Protein AF-A0A5C7JMP0-F1 (afdb_monomer_lite)

Radius of gyration: 23.86 Å; chains: 1; bounding box: 55×33×65 Å

Structure (mmCIF, N/CA/C/O backbone):
data_AF-A0A5C7JMP0-F1
#
_entry.id   AF-A0A5C7JMP0-F1
#
loop_
_atom_site.group_PDB
_atom_site.id
_atom_site.type_symbol
_atom_site.label_atom_id
_atom_site.label_alt_id
_atom_site.label_comp_id
_atom_site.label_asym_id
_atom_site.label_entity_id
_atom_site.label_seq_id
_atom_site.pdbx_PDB_ins_code
_atom_site.Cartn_x
_atom_site.Cartn_y
_atom_site.Cartn_z
_atom_site.occupancy
_atom_site.B_iso_or_equiv
_atom_site.auth_seq_id
_atom_site.auth_comp_id
_atom_site.auth_asym_id
_atom_site.auth_atom_id
_atom_site.pdbx_PDB_model_num
ATOM 1 N N . MET A 1 1 ? -4.023 13.643 -39.286 1.00 39.50 1 MET A N 1
ATOM 2 C CA . MET A 1 1 ? -4.567 13.353 -37.939 1.00 39.50 1 MET A CA 1
ATOM 3 C C . MET A 1 1 ? -3.694 12.275 -37.311 1.00 39.50 1 MET A C 1
ATOM 5 O O . MET A 1 1 ? -3.530 11.230 -37.921 1.00 39.50 1 MET A O 1
ATOM 9 N N . LYS A 1 2 ? -3.008 12.578 -36.200 1.00 40.72 2 LYS A N 1
ATOM 10 C CA . LYS A 1 2 ? -2.041 11.674 -35.547 1.00 40.72 2 LYS A CA 1
ATOM 11 C C . LYS A 1 2 ? -2.803 10.648 -34.703 1.00 40.72 2 LYS A C 1
ATOM 13 O O . LYS A 1 2 ? -3.649 11.063 -33.919 1.00 40.72 2 LYS A O 1
ATOM 18 N N . GLY A 1 3 ? -2.491 9.361 -34.870 1.00 35.00 3 GLY A N 1
ATOM 19 C CA . GLY A 1 3 ? -3.055 8.224 -34.132 1.00 35.00 3 GLY A CA 1
ATOM 20 C C . GLY A 1 3 ? -2.747 8.274 -32.636 1.00 35.00 3 GLY A C 1
ATOM 21 O O . GLY A 1 3 ? -1.892 7.546 -32.149 1.00 35.00 3 GLY A O 1
ATOM 22 N N . LYS A 1 4 ? -3.434 9.172 -31.926 1.00 35.25 4 LYS A N 1
ATOM 23 C CA . LYS A 1 4 ? -3.402 9.328 -30.468 1.00 35.25 4 LYS A CA 1
ATOM 24 C C . LYS A 1 4 ? -4.159 8.218 -29.720 1.00 35.25 4 LYS A C 1
ATOM 26 O O . LYS A 1 4 ? -4.049 8.172 -28.504 1.00 35.25 4 LYS A O 1
ATOM 31 N N . ASP A 1 5 ? -4.837 7.316 -30.432 1.00 43.38 5 ASP A N 1
ATOM 32 C CA . ASP A 1 5 ? -5.852 6.417 -29.864 1.00 43.38 5 ASP A CA 1
ATOM 33 C C . ASP A 1 5 ? -5.623 4.927 -30.175 1.00 43.38 5 ASP A C 1
ATOM 35 O O . ASP A 1 5 ? -6.580 4.185 -30.388 1.00 43.38 5 ASP A O 1
ATOM 39 N N . LEU A 1 6 ? -4.377 4.441 -30.209 1.00 38.72 6 LEU A N 1
ATOM 40 C CA . LEU A 1 6 ? -4.146 2.988 -30.246 1.00 38.72 6 LEU A CA 1
ATOM 41 C C . LEU A 1 6 ? -3.947 2.425 -28.831 1.00 38.72 6 LEU A C 1
ATOM 43 O O . LEU A 1 6 ? -2.907 1.846 -28.550 1.00 38.72 6 LEU A O 1
ATOM 47 N N . PHE A 1 7 ? -4.971 2.612 -27.985 1.00 40.66 7 PHE A N 1
ATOM 48 C CA . PHE A 1 7 ? -5.103 2.107 -26.610 1.00 40.66 7 PHE A CA 1
ATOM 49 C C . PHE A 1 7 ? -4.007 2.598 -25.640 1.00 40.66 7 PHE A C 1
ATOM 51 O O . PHE A 1 7 ? -2.830 2.687 -25.969 1.00 40.66 7 PHE A O 1
ATOM 58 N N . GLU A 1 8 ? -4.388 2.955 -24.415 1.00 48.06 8 GLU A N 1
ATOM 59 C CA . GLU A 1 8 ? -3.450 3.236 -23.318 1.00 48.06 8 GLU A CA 1
ATOM 60 C C . GLU A 1 8 ? -2.307 2.207 -23.319 1.00 48.06 8 GLU A C 1
ATOM 62 O O . GLU A 1 8 ? -2.570 1.019 -23.508 1.00 48.06 8 GLU A O 1
ATOM 67 N N . SER A 1 9 ? -1.047 2.636 -23.173 1.00 57.91 9 SER A N 1
ATOM 68 C CA . SER A 1 9 ? 0.106 1.737 -23.320 1.00 57.91 9 SER A CA 1
ATOM 69 C C . SER A 1 9 ? -0.129 0.401 -22.607 1.00 57.91 9 SER A C 1
ATOM 71 O O . SER A 1 9 ? -0.502 0.386 -21.431 1.00 57.91 9 SER A O 1
ATOM 73 N N . ILE A 1 10 ? 0.104 -0.724 -23.303 1.00 75.75 10 ILE A N 1
ATOM 74 C CA . ILE A 1 10 ? -0.045 -2.082 -22.736 1.00 75.75 10 ILE A CA 1
ATOM 75 C C . ILE A 1 10 ? 0.718 -2.185 -21.402 1.00 75.75 10 ILE A C 1
ATOM 77 O O . ILE A 1 10 ? 0.265 -2.837 -20.460 1.00 75.75 10 ILE A O 1
ATOM 81 N N . LEU A 1 11 ? 1.825 -1.453 -21.275 1.00 87.62 11 LEU A N 1
ATOM 82 C CA . LEU A 1 11 ? 2.460 -1.182 -19.998 1.00 87.62 11 LEU A CA 1
ATOM 83 C C . LEU A 1 11 ? 1.683 -0.128 -19.190 1.00 87.62 11 LEU A C 1
ATOM 85 O O . LEU A 1 11 ? 1.885 1.075 -19.351 1.00 87.62 11 LEU A O 1
ATOM 89 N N . ASN A 1 12 ? 0.834 -0.594 -18.282 1.00 90.75 12 ASN A N 1
ATOM 90 C CA . ASN A 1 12 ? 0.162 0.216 -17.268 1.00 90.75 12 ASN A CA 1
ATOM 91 C C . ASN A 1 12 ? 0.010 -0.593 -15.968 1.00 90.75 12 ASN A C 1
ATOM 93 O O . ASN A 1 12 ? 0.200 -1.813 -15.957 1.00 90.75 12 ASN A O 1
ATOM 97 N N . GLU A 1 13 ? -0.327 0.078 -14.865 1.00 92.44 13 GLU A N 1
ATOM 98 C CA . GLU A 1 13 ? -0.464 -0.573 -13.557 1.00 92.44 13 GLU A CA 1
ATOM 99 C C . GLU A 1 13 ? -1.500 -1.703 -13.559 1.00 92.44 13 GLU A C 1
ATOM 101 O O . GLU A 1 13 ? -1.237 -2.754 -12.980 1.00 92.44 13 GLU A O 1
ATOM 106 N N . GLN A 1 14 ? -2.640 -1.546 -14.238 1.00 89.50 14 GLN A N 1
ATOM 107 C CA . GLN A 1 14 ? -3.667 -2.593 -14.273 1.00 89.50 14 GLN A CA 1
ATOM 108 C C . GLN A 1 14 ? -3.120 -3.875 -14.914 1.00 89.50 14 GLN A C 1
ATOM 110 O O . GLN A 1 14 ? -3.246 -4.956 -14.342 1.00 89.50 14 GLN A O 1
ATOM 115 N N . ASN A 1 15 ? -2.431 -3.758 -16.051 1.00 88.62 15 ASN A N 1
ATOM 116 C CA . ASN A 1 15 ? -1.847 -4.898 -16.758 1.00 88.62 15 ASN A CA 1
ATOM 117 C C . ASN A 1 15 ? -0.702 -5.575 -15.995 1.00 88.62 15 ASN A C 1
ATOM 119 O O . ASN A 1 15 ? -0.550 -6.798 -16.101 1.00 88.62 15 ASN A O 1
ATOM 123 N N . ILE A 1 16 ? 0.071 -4.816 -15.209 1.00 92.50 16 ILE A N 1
ATOM 124 C CA . ILE A 1 16 ? 1.048 -5.373 -14.263 1.00 92.50 16 ILE A CA 1
ATOM 125 C C . ILE A 1 16 ? 0.320 -6.168 -13.176 1.00 92.50 16 ILE A C 1
ATOM 127 O O . ILE A 1 16 ? 0.643 -7.329 -12.931 1.00 92.50 16 ILE A O 1
ATOM 131 N N . LEU A 1 17 ? -0.702 -5.578 -12.557 1.00 91.62 17 LEU A N 1
ATOM 132 C CA . LEU A 1 17 ? -1.418 -6.177 -11.429 1.00 91.62 17 LEU A CA 1
ATOM 133 C C . LEU A 1 17 ? -2.335 -7.343 -11.811 1.00 91.62 17 LEU A C 1
ATOM 135 O O . LEU A 1 17 ? -2.782 -8.092 -10.940 1.00 91.62 17 LEU A O 1
ATOM 139 N N . LEU A 1 18 ? -2.613 -7.527 -13.100 1.00 88.19 18 LEU A N 1
ATOM 140 C CA . LEU A 1 18 ? -3.209 -8.751 -13.633 1.00 88.19 18 LEU A CA 1
ATOM 141 C C . LEU A 1 18 ? -2.220 -9.923 -13.654 1.00 88.19 18 LEU A C 1
ATOM 143 O O . LEU A 1 18 ? -2.646 -11.068 -13.736 1.00 88.19 18 LEU A O 1
ATOM 147 N N . ARG A 1 19 ? -0.909 -9.677 -13.583 1.00 89.06 19 ARG A N 1
ATOM 148 C CA . ARG A 1 19 ? 0.130 -10.718 -13.683 1.00 89.06 19 ARG A CA 1
ATOM 149 C C . ARG A 1 19 ? 0.837 -10.974 -12.362 1.00 89.06 19 ARG A C 1
ATOM 151 O O . ARG A 1 19 ? 1.193 -12.113 -12.081 1.00 89.06 19 ARG A O 1
ATOM 158 N N . ILE A 1 20 ? 1.001 -9.937 -11.544 1.00 93.00 20 ILE A N 1
ATOM 159 C CA . ILE A 1 20 ? 1.650 -10.016 -10.232 1.00 93.00 20 ILE A CA 1
ATOM 160 C C . ILE A 1 20 ? 0.826 -9.302 -9.157 1.00 93.00 20 ILE A C 1
ATOM 162 O O . ILE A 1 20 ? 0.047 -8.398 -9.450 1.00 93.00 20 ILE A O 1
ATOM 166 N N . SER A 1 21 ? 0.959 -9.726 -7.903 1.00 94.44 21 SER A N 1
ATOM 167 C CA . SER A 1 21 ? 0.254 -9.128 -6.766 1.00 94.44 21 SER A CA 1
ATOM 168 C C . SER A 1 21 ? 0.983 -7.907 -6.198 1.00 94.44 21 SER A C 1
ATOM 170 O O . SER A 1 21 ? 2.197 -7.760 -6.352 1.00 94.44 21 SER A O 1
ATOM 172 N N . ASP A 1 22 ? 0.252 -7.057 -5.464 1.00 96.50 22 ASP A N 1
ATOM 173 C CA . ASP A 1 22 ? 0.865 -5.980 -4.674 1.00 96.50 22 ASP A CA 1
ATOM 174 C C . ASP A 1 22 ? 1.935 -6.535 -3.721 1.00 96.50 22 ASP A C 1
ATOM 176 O O . ASP A 1 22 ? 3.005 -5.954 -3.586 1.00 96.50 22 ASP A O 1
ATOM 180 N N . GLU A 1 23 ? 1.673 -7.685 -3.092 1.00 95.88 23 GLU A N 1
ATOM 181 C CA . GLU A 1 23 ? 2.597 -8.347 -2.166 1.00 95.88 23 GLU A CA 1
ATOM 182 C C . GLU A 1 23 ? 3.908 -8.767 -2.841 1.00 95.88 23 GLU A C 1
ATOM 184 O O . GLU A 1 23 ? 4.974 -8.609 -2.244 1.00 95.88 23 GLU A O 1
ATOM 189 N N . GLN A 1 24 ? 3.857 -9.255 -4.086 1.00 96.75 24 GLN A N 1
ATOM 190 C CA . GLN A 1 24 ? 5.062 -9.568 -4.856 1.00 96.75 24 GLN A CA 1
ATOM 191 C C . GLN A 1 24 ? 5.888 -8.304 -5.120 1.00 96.75 24 GLN A C 1
ATOM 193 O O . GLN A 1 24 ? 7.105 -8.320 -4.933 1.00 96.75 24 GLN A O 1
ATOM 198 N N . ILE A 1 25 ? 5.235 -7.198 -5.489 1.00 98.12 25 ILE A N 1
ATOM 199 C CA . ILE A 1 25 ? 5.900 -5.907 -5.718 1.00 98.12 25 ILE A CA 1
ATOM 200 C C . ILE A 1 25 ? 6.509 -5.382 -4.408 1.00 98.12 25 ILE A C 1
ATOM 202 O O . ILE A 1 25 ? 7.695 -5.050 -4.369 1.00 98.12 25 ILE A O 1
ATOM 206 N N . PHE A 1 26 ? 5.744 -5.362 -3.313 1.00 98.00 26 PHE A N 1
ATOM 207 C CA . PHE A 1 26 ? 6.240 -4.940 -2.003 1.00 98.00 26 PHE A CA 1
ATOM 208 C C . PHE A 1 26 ? 7.421 -5.792 -1.547 1.00 98.00 26 PHE A C 1
ATOM 210 O O . PHE A 1 26 ? 8.460 -5.235 -1.196 1.00 98.00 26 PHE A O 1
ATOM 217 N N . SER A 1 27 ? 7.310 -7.118 -1.635 1.00 96.88 27 SER A N 1
ATOM 218 C CA . SER A 1 27 ? 8.371 -8.040 -1.219 1.00 96.88 27 SER A CA 1
ATOM 219 C C . SER A 1 27 ? 9.652 -7.863 -2.031 1.00 96.88 27 SER A C 1
ATOM 221 O O . SER A 1 27 ? 10.743 -8.011 -1.483 1.00 96.88 27 SER A O 1
ATOM 223 N N . ARG A 1 28 ? 9.537 -7.528 -3.323 1.00 97.88 28 ARG A N 1
ATOM 224 C CA . ARG A 1 28 ? 10.686 -7.324 -4.215 1.00 97.88 28 ARG A CA 1
ATOM 225 C C . ARG A 1 28 ? 11.421 -6.016 -3.946 1.00 97.88 28 ARG A C 1
ATOM 227 O O . ARG A 1 28 ? 12.649 -6.004 -3.991 1.00 97.88 28 ARG A O 1
ATOM 234 N N . TYR A 1 29 ? 10.687 -4.930 -3.711 1.00 97.88 29 TYR A N 1
ATOM 235 C CA . TYR A 1 29 ? 11.272 -3.587 -3.704 1.00 97.88 29 TYR A CA 1
ATOM 236 C C . TYR A 1 29 ? 11.289 -2.915 -2.343 1.00 97.88 29 TYR A C 1
ATOM 238 O O . TYR A 1 29 ? 12.170 -2.096 -2.106 1.00 97.88 29 TYR A O 1
ATOM 246 N N . ILE A 1 30 ? 10.353 -3.221 -1.450 1.00 96.50 30 ILE A N 1
ATOM 247 C CA . ILE A 1 30 ? 10.182 -2.532 -0.168 1.00 96.50 30 ILE A CA 1
ATOM 248 C C . ILE A 1 30 ? 10.583 -3.460 0.978 1.00 96.50 30 ILE A C 1
ATOM 250 O O . ILE A 1 30 ? 11.655 -3.272 1.553 1.00 96.50 30 ILE A O 1
ATOM 254 N N . CYS A 1 31 ? 9.731 -4.440 1.283 1.00 94.62 31 CYS A N 1
ATOM 255 C CA . CYS A 1 31 ? 9.858 -5.453 2.329 1.00 94.62 31 CYS A CA 1
ATOM 256 C C . CYS A 1 31 ? 8.695 -6.459 2.213 1.00 94.62 31 CYS A C 1
ATOM 258 O O . CYS A 1 31 ? 7.706 -6.205 1.522 1.00 94.62 31 CYS A O 1
ATOM 260 N N . LYS A 1 32 ? 8.792 -7.598 2.910 1.00 95.00 32 LYS A N 1
ATOM 261 C CA . LYS A 1 32 ? 7.662 -8.531 3.033 1.00 95.00 32 LYS A CA 1
ATOM 262 C C . LYS A 1 32 ? 6.494 -7.854 3.757 1.00 95.00 32 LYS A C 1
ATOM 264 O O . LYS A 1 32 ? 6.709 -7.097 4.704 1.00 95.00 32 LYS A O 1
ATOM 269 N N . VAL A 1 33 ? 5.271 -8.157 3.327 1.00 93.19 33 VAL A N 1
ATOM 270 C CA . VAL A 1 33 ? 4.048 -7.652 3.963 1.00 93.19 33 VAL A CA 1
ATOM 271 C C . VAL A 1 33 ? 3.980 -8.155 5.407 1.00 93.19 33 VAL A C 1
ATOM 273 O O . VAL A 1 33 ? 4.030 -9.356 5.659 1.00 93.19 33 VAL A O 1
ATOM 276 N N . GLN A 1 34 ? 3.879 -7.225 6.355 1.00 90.62 34 GLN A N 1
ATOM 277 C CA . GLN A 1 34 ? 3.826 -7.512 7.789 1.00 90.62 34 GLN A CA 1
ATOM 278 C C . GLN A 1 34 ? 3.063 -6.424 8.555 1.00 90.62 34 GLN A C 1
ATOM 280 O O . GLN A 1 34 ? 2.963 -5.282 8.109 1.00 90.62 34 GLN A O 1
ATOM 285 N N . ASN A 1 35 ? 2.536 -6.761 9.732 1.00 82.88 35 ASN A N 1
ATOM 286 C CA . ASN A 1 35 ? 1.662 -5.857 10.490 1.00 82.88 35 ASN A CA 1
ATOM 287 C C . ASN A 1 35 ? 2.388 -4.624 11.050 1.00 82.88 35 ASN A C 1
ATOM 289 O O . ASN A 1 35 ? 1.767 -3.586 11.257 1.00 82.88 35 ASN A O 1
ATOM 293 N N . SER A 1 36 ? 3.691 -4.731 11.318 1.00 90.81 36 SER A N 1
ATOM 294 C CA . SER A 1 36 ? 4.475 -3.665 11.935 1.00 90.81 36 SER A CA 1
ATOM 295 C C . SER A 1 36 ? 5.896 -3.665 11.390 1.00 90.81 36 SER A C 1
ATOM 297 O O . SER A 1 36 ? 6.546 -4.710 11.358 1.00 90.81 36 SER A O 1
ATOM 299 N N . LEU A 1 37 ? 6.376 -2.498 10.964 1.00 93.19 37 LEU A N 1
ATOM 300 C CA . LEU A 1 37 ? 7.748 -2.301 10.516 1.00 93.19 37 LEU A CA 1
ATOM 301 C C . LEU A 1 37 ? 8.248 -0.876 10.760 1.00 93.19 37 LEU A C 1
ATOM 303 O O . LEU A 1 37 ? 7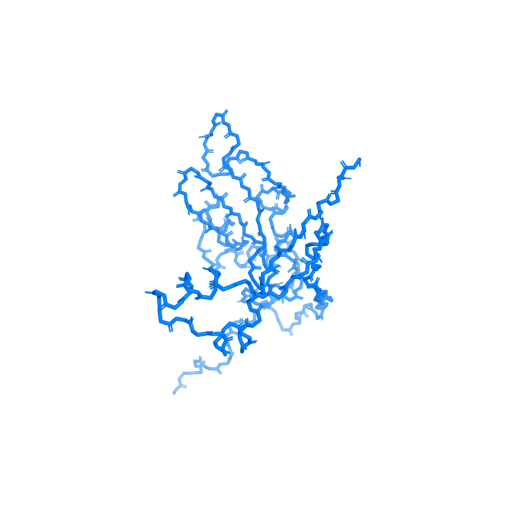.466 0.074 10.844 1.00 93.19 37 LEU A O 1
ATOM 307 N N . SER A 1 38 ? 9.568 -0.735 10.836 1.00 93.75 38 SER A N 1
ATOM 308 C CA . SER A 1 38 ? 10.243 0.550 10.656 1.00 93.75 38 SER A CA 1
ATOM 309 C C . SER A 1 38 ? 9.953 1.129 9.275 1.00 93.75 38 SER A C 1
ATOM 311 O O . SER A 1 38 ? 9.765 0.385 8.310 1.00 93.75 38 SER A O 1
ATOM 313 N N . SER A 1 39 ? 9.916 2.454 9.175 1.00 93.44 39 SER A N 1
ATOM 314 C CA . SER A 1 39 ? 9.645 3.128 7.912 1.00 93.44 39 SER A CA 1
ATOM 315 C C . SER A 1 39 ? 10.692 2.754 6.859 1.00 93.44 39 SER A C 1
ATOM 317 O O . SER A 1 39 ? 11.890 2.918 7.091 1.00 93.44 39 SER A O 1
ATOM 319 N N . PRO A 1 40 ? 10.274 2.288 5.670 1.00 93.19 40 PRO A N 1
ATOM 320 C CA . PRO A 1 40 ? 11.209 1.987 4.593 1.00 93.19 40 PRO A CA 1
ATOM 321 C C . PRO A 1 40 ? 11.763 3.248 3.910 1.00 93.19 40 PRO A C 1
ATOM 323 O O . PRO A 1 40 ? 12.623 3.126 3.038 1.00 93.19 40 PRO A O 1
ATOM 326 N N . PHE A 1 41 ? 11.265 4.440 4.265 1.00 94.69 41 PHE A N 1
ATOM 327 C CA . PHE A 1 41 ? 11.564 5.701 3.573 1.00 94.69 41 PHE A CA 1
ATOM 328 C C . PHE A 1 41 ? 12.287 6.735 4.446 1.00 94.69 41 PHE A C 1
ATOM 330 O O . PHE A 1 41 ? 12.783 7.734 3.929 1.00 94.69 41 PHE A O 1
ATOM 337 N N . ARG A 1 42 ? 12.362 6.518 5.763 1.00 92.69 42 ARG A N 1
ATOM 338 C CA . ARG A 1 42 ? 13.028 7.414 6.720 1.00 92.69 42 ARG A CA 1
ATOM 339 C C . ARG A 1 42 ? 13.556 6.629 7.914 1.00 92.69 42 ARG A C 1
ATOM 341 O O . ARG A 1 42 ? 13.077 5.543 8.210 1.00 92.69 42 ARG A O 1
ATOM 348 N N . VAL A 1 43 ? 14.498 7.216 8.644 1.00 90.56 43 VAL A N 1
ATOM 349 C CA . VAL A 1 43 ? 14.985 6.643 9.904 1.00 90.56 43 VAL A CA 1
ATOM 350 C C . VAL A 1 43 ? 13.931 6.839 10.997 1.00 90.56 43 VAL A C 1
ATOM 352 O O . VAL A 1 43 ? 13.442 7.952 11.208 1.00 90.56 43 VAL A O 1
ATOM 355 N N . ASP A 1 44 ? 13.587 5.770 11.713 1.00 88.62 44 ASP A N 1
ATOM 356 C CA . ASP A 1 44 ? 12.735 5.812 12.897 1.00 88.62 44 ASP A CA 1
ATOM 357 C C . ASP A 1 44 ? 13.343 5.044 14.079 1.00 88.62 44 ASP A C 1
ATOM 359 O O . ASP A 1 44 ? 14.209 4.189 13.927 1.00 88.62 44 ASP A O 1
ATOM 363 N N . LYS A 1 45 ? 12.929 5.414 15.298 1.00 86.56 45 LYS A N 1
ATOM 364 C CA . LYS A 1 45 ? 13.374 4.759 16.546 1.00 86.56 45 LYS A CA 1
ATOM 365 C C . LYS A 1 45 ? 12.476 3.591 16.961 1.00 86.56 45 LYS A C 1
ATOM 367 O O . LYS A 1 45 ? 12.814 2.848 17.873 1.00 86.56 45 LYS A O 1
ATOM 372 N N . LYS A 1 46 ? 11.296 3.492 16.353 1.00 88.88 46 LYS A N 1
ATOM 373 C CA . LYS A 1 46 ? 10.256 2.505 16.640 1.00 88.88 46 LYS A CA 1
ATOM 374 C C . LYS A 1 46 ? 9.500 2.216 15.356 1.00 88.88 46 LYS A C 1
ATOM 376 O O . LYS A 1 46 ? 9.345 3.131 14.547 1.00 88.88 46 LYS A O 1
ATOM 381 N N . ASN A 1 47 ? 8.973 1.002 15.233 1.00 92.25 47 ASN A N 1
ATOM 382 C CA . ASN A 1 47 ? 8.109 0.643 14.119 1.00 92.25 47 ASN A CA 1
ATOM 383 C C . ASN A 1 47 ? 6.957 1.641 14.013 1.00 92.25 47 ASN A C 1
ATOM 385 O O . ASN A 1 47 ? 6.202 1.852 14.965 1.00 92.25 47 ASN A O 1
ATOM 389 N N . SER A 1 48 ? 6.857 2.269 12.852 1.00 94.38 48 SER A N 1
ATOM 390 C CA . SER A 1 48 ? 5.907 3.344 12.595 1.00 94.38 48 SER A CA 1
ATOM 391 C C . SER A 1 48 ? 5.110 3.139 11.314 1.00 94.38 48 SER A C 1
ATOM 393 O O . SER A 1 48 ? 4.282 3.978 10.975 1.00 94.38 48 SER A O 1
ATOM 395 N N . CYS A 1 49 ? 5.328 2.021 10.624 1.00 96.50 49 CYS A N 1
ATOM 396 C CA . CYS A 1 49 ? 4.630 1.651 9.408 1.00 96.50 49 CYS A CA 1
ATOM 397 C C . CYS A 1 49 ? 3.956 0.281 9.545 1.00 96.50 49 CYS A C 1
ATOM 399 O O . CYS A 1 49 ? 4.356 -0.553 10.362 1.00 96.50 49 CYS A O 1
ATOM 401 N N . GLY A 1 50 ? 2.941 0.040 8.722 1.00 96.19 50 GLY A N 1
ATOM 402 C CA . GLY A 1 50 ? 2.224 -1.230 8.657 1.00 96.19 50 GLY A CA 1
ATOM 403 C C . GLY A 1 50 ? 1.483 -1.392 7.338 1.00 96.19 50 GLY A C 1
ATOM 404 O O . GLY A 1 50 ? 1.237 -0.418 6.625 1.00 96.19 50 GLY A O 1
ATOM 405 N N . PHE A 1 51 ? 1.139 -2.634 7.010 1.00 97.50 51 PHE A N 1
ATOM 406 C CA . PHE A 1 51 ? 0.333 -2.952 5.838 1.00 97.50 51 PHE A CA 1
ATOM 407 C C . PHE A 1 51 ? -1.125 -3.201 6.217 1.00 97.50 51 PHE A C 1
ATOM 409 O O . PHE A 1 51 ? -1.413 -3.834 7.229 1.00 97.50 51 PHE A O 1
ATOM 416 N N . TYR A 1 52 ? -2.045 -2.767 5.360 1.00 95.25 52 TYR A N 1
ATOM 417 C CA . TYR A 1 52 ? -3.457 -3.137 5.432 1.00 95.25 52 TYR A CA 1
ATOM 418 C C . TYR A 1 52 ? -4.018 -3.375 4.027 1.00 95.25 52 TYR A C 1
ATOM 420 O O . TYR A 1 52 ? -3.416 -2.963 3.034 1.00 95.25 52 TYR A O 1
ATOM 428 N N . LYS A 1 53 ? -5.170 -4.047 3.928 1.00 95.00 53 LYS A N 1
ATOM 429 C CA . LYS A 1 53 ? -5.915 -4.166 2.667 1.00 95.00 53 LYS A CA 1
ATOM 430 C C . LYS A 1 53 ? -7.023 -3.123 2.620 1.00 95.00 53 LYS A C 1
ATOM 432 O O . LYS A 1 53 ? -7.780 -2.986 3.578 1.00 95.00 53 LYS A O 1
ATOM 437 N N . ASN A 1 54 ? -7.131 -2.394 1.514 1.00 92.75 54 ASN A N 1
ATOM 438 C CA . ASN A 1 54 ? -8.266 -1.497 1.302 1.00 92.75 54 ASN A CA 1
ATOM 439 C C . ASN A 1 54 ? -9.541 -2.278 0.924 1.00 92.75 54 ASN A C 1
ATOM 441 O O . ASN A 1 54 ? -9.522 -3.497 0.755 1.00 92.75 54 ASN A O 1
ATOM 445 N N . ASN A 1 55 ? -10.653 -1.567 0.731 1.00 87.81 55 ASN A N 1
ATOM 446 C CA . ASN A 1 55 ? -11.943 -2.150 0.339 1.00 87.81 55 ASN A CA 1
ATOM 447 C C . ASN A 1 55 ? -11.938 -2.890 -1.015 1.00 87.81 55 ASN A C 1
ATOM 449 O O . ASN A 1 55 ? -12.870 -3.631 -1.302 1.00 87.81 55 ASN A O 1
ATOM 453 N N . LYS A 1 56 ? -10.906 -2.703 -1.845 1.00 87.50 56 LYS A N 1
ATOM 454 C CA . LYS A 1 56 ? -10.698 -3.422 -3.112 1.00 87.50 56 LYS A CA 1
ATOM 455 C C . LYS A 1 56 ? -9.728 -4.603 -2.963 1.00 87.50 56 LYS A C 1
ATOM 457 O O . LYS A 1 56 ? -9.256 -5.125 -3.968 1.00 87.50 56 LYS A O 1
ATOM 462 N N . GLY A 1 57 ? -9.359 -4.973 -1.734 1.00 88.81 57 GLY A N 1
ATOM 463 C CA . GLY A 1 57 ? -8.412 -6.052 -1.448 1.00 88.81 57 GLY A CA 1
ATOM 464 C C . GLY A 1 57 ? -6.953 -5.741 -1.810 1.00 88.81 57 GLY A C 1
ATOM 465 O O . GLY A 1 57 ? -6.121 -6.645 -1.800 1.00 88.81 57 GLY A O 1
ATOM 466 N N . ARG A 1 58 ? -6.621 -4.483 -2.137 1.00 92.94 58 ARG A N 1
ATOM 467 C CA . ARG A 1 58 ? -5.257 -4.056 -2.500 1.00 92.94 58 ARG A CA 1
ATOM 468 C C . ARG A 1 58 ? -4.440 -3.787 -1.245 1.00 92.94 58 ARG A C 1
ATOM 470 O O . ARG A 1 58 ? -4.946 -3.140 -0.326 1.00 92.94 58 ARG A O 1
ATOM 477 N N . TYR A 1 59 ? -3.180 -4.215 -1.229 1.00 96.19 59 TYR A N 1
ATOM 478 C CA . TYR A 1 59 ? -2.279 -3.894 -0.121 1.00 96.19 59 TYR A CA 1
ATOM 479 C C . TYR A 1 59 ? -1.839 -2.431 -0.178 1.00 96.19 59 TYR A C 1
ATOM 481 O O . TYR A 1 59 ? -1.416 -1.932 -1.222 1.00 96.19 59 TYR A O 1
ATOM 489 N N . ILE A 1 60 ? -1.902 -1.773 0.975 1.00 97.56 60 ILE A N 1
ATOM 490 C CA . ILE A 1 60 ? -1.479 -0.395 1.193 1.00 97.56 60 ILE A CA 1
ATOM 491 C C . ILE A 1 60 ? -0.449 -0.384 2.319 1.00 97.56 60 ILE A C 1
ATOM 493 O O . ILE A 1 60 ? -0.692 -0.945 3.388 1.00 97.56 60 ILE A O 1
ATOM 497 N N . LEU A 1 61 ? 0.686 0.268 2.079 1.00 97.81 61 LEU A N 1
ATOM 498 C CA . LEU A 1 61 ? 1.657 0.604 3.115 1.00 97.81 61 LEU A CA 1
ATOM 499 C C . LEU A 1 61 ? 1.254 1.938 3.742 1.00 97.81 61 LEU A C 1
ATOM 501 O O . LEU A 1 61 ? 1.096 2.922 3.022 1.00 97.81 61 LEU A O 1
ATOM 505 N N . HIS A 1 62 ? 1.116 1.979 5.061 1.00 97.44 62 HIS A N 1
ATOM 506 C CA . HIS A 1 62 ? 0.772 3.179 5.816 1.00 97.44 62 HIS A CA 1
ATOM 507 C C . HIS A 1 62 ? 1.897 3.558 6.774 1.00 97.44 62 HIS A C 1
ATOM 509 O O . HIS A 1 62 ? 2.395 2.688 7.487 1.00 97.44 62 HIS A O 1
ATOM 515 N N . ASP A 1 63 ? 2.260 4.841 6.819 1.00 96.19 63 ASP A N 1
ATOM 516 C CA . ASP A 1 63 ? 3.121 5.417 7.856 1.00 96.19 63 ASP A CA 1
ATOM 517 C C . ASP A 1 63 ? 2.248 6.144 8.884 1.00 96.19 63 ASP A C 1
ATOM 519 O O . ASP A 1 63 ? 1.733 7.233 8.634 1.00 96.19 63 ASP A O 1
ATOM 523 N N . PHE A 1 64 ? 2.106 5.547 10.066 1.00 94.56 64 PHE A N 1
ATOM 524 C CA . PHE A 1 64 ? 1.286 6.076 11.156 1.00 94.56 64 PHE A CA 1
ATOM 525 C C . PHE A 1 64 ? 1.843 7.376 11.750 1.00 94.56 64 PHE A C 1
ATOM 527 O O . PHE A 1 64 ? 1.112 8.091 12.429 1.00 94.56 64 PHE A O 1
ATOM 534 N N . SER A 1 65 ? 3.128 7.688 11.544 1.00 93.12 65 SER A N 1
ATOM 535 C CA . SER A 1 65 ? 3.712 8.930 12.073 1.00 93.12 65 SER A CA 1
ATOM 536 C C . SER A 1 65 ? 3.486 10.122 11.151 1.00 93.12 65 SER A C 1
ATOM 538 O O . SER A 1 65 ? 3.380 11.241 11.643 1.00 93.12 65 SER A O 1
ATOM 540 N N . THR A 1 66 ? 3.432 9.908 9.832 1.00 94.31 66 THR A N 1
ATOM 541 C CA . THR A 1 66 ? 3.201 10.986 8.852 1.00 94.31 66 THR A CA 1
ATOM 542 C C . THR A 1 66 ? 1.766 11.021 8.325 1.00 94.31 66 THR A C 1
ATOM 544 O O . THR A 1 66 ? 1.361 12.018 7.733 1.00 94.31 66 THR A O 1
ATOM 547 N N . GLY A 1 67 ? 0.995 9.946 8.516 1.00 95.38 67 GLY A N 1
ATOM 548 C CA . GLY A 1 67 ? -0.347 9.765 7.958 1.00 95.38 67 GLY A CA 1
ATOM 549 C C . GLY A 1 67 ? -0.357 9.412 6.466 1.00 95.38 67 GLY A C 1
ATOM 550 O O . GLY A 1 67 ? -1.425 9.285 5.865 1.00 95.38 67 GLY A O 1
ATOM 551 N N . GLN A 1 68 ? 0.813 9.252 5.845 1.00 96.88 68 GLN A N 1
ATOM 552 C CA . GLN A 1 68 ? 0.924 8.953 4.422 1.00 96.88 68 GLN A CA 1
ATOM 553 C C . GLN A 1 68 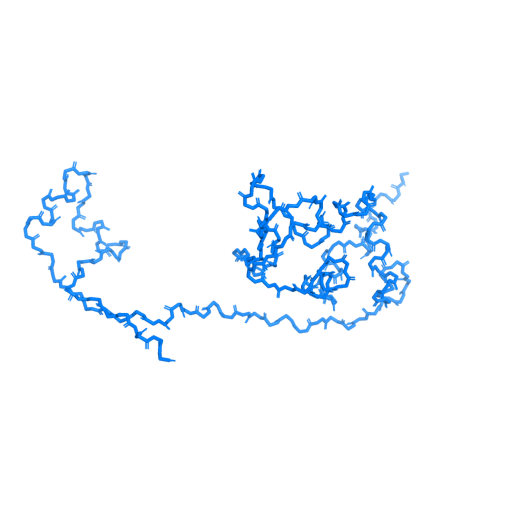? 0.645 7.476 4.134 1.00 96.88 68 GLN A C 1
ATOM 555 O O . GLN A 1 68 ? 0.901 6.592 4.950 1.00 96.88 68 GLN A O 1
ATOM 560 N N . SER A 1 69 ? 0.103 7.213 2.946 1.00 97.31 69 SER A N 1
ATOM 561 C CA . SER A 1 69 ? -0.218 5.865 2.481 1.00 97.31 69 SER A CA 1
ATOM 562 C C . SER A 1 69 ? 0.196 5.691 1.030 1.00 97.31 69 SER A C 1
ATOM 564 O O . SER A 1 69 ? -0.021 6.587 0.217 1.00 97.31 69 SER A O 1
ATOM 566 N N . TRP A 1 70 ? 0.717 4.517 0.689 1.00 98.00 70 TRP A N 1
ATOM 567 C CA . TRP A 1 70 ? 1.153 4.201 -0.665 1.00 98.00 70 TRP A CA 1
ATOM 568 C C . TRP A 1 70 ? 0.630 2.834 -1.103 1.00 98.00 70 TRP A C 1
ATOM 570 O O . TRP A 1 70 ? 0.805 1.828 -0.412 1.00 98.00 70 TRP A O 1
ATOM 580 N N . GLY A 1 71 ? 0.021 2.790 -2.289 1.00 97.62 71 GLY A N 1
ATOM 581 C CA . GLY A 1 71 ? -0.134 1.538 -3.029 1.00 97.62 71 GLY A CA 1
ATOM 582 C C . GLY A 1 71 ? 1.221 1.034 -3.537 1.00 97.62 71 GLY A C 1
ATOM 583 O O . GLY A 1 71 ? 2.202 1.779 -3.535 1.00 97.62 71 GLY A O 1
ATOM 584 N N . ALA A 1 72 ? 1.278 -0.215 -4.004 1.00 98.06 72 ALA A N 1
ATOM 585 C CA . ALA A 1 72 ? 2.535 -0.882 -4.353 1.00 98.06 72 ALA A CA 1
ATOM 586 C C . ALA A 1 72 ? 3.427 -0.075 -5.315 1.00 98.06 72 ALA A C 1
ATOM 588 O O . ALA A 1 72 ? 4.595 0.152 -5.011 1.00 98.06 72 ALA A O 1
ATOM 589 N N . ILE A 1 73 ? 2.880 0.429 -6.429 1.00 98.19 73 ILE A N 1
ATOM 590 C CA . ILE A 1 73 ? 3.649 1.210 -7.418 1.00 98.19 73 ILE A CA 1
ATOM 591 C C . ILE A 1 73 ? 4.190 2.512 -6.809 1.00 98.19 73 ILE A C 1
ATOM 593 O O . ILE A 1 73 ? 5.374 2.821 -6.937 1.00 98.19 73 ILE A O 1
ATOM 597 N N . TYR A 1 74 ? 3.346 3.248 -6.085 1.00 98.12 74 TYR A N 1
ATOM 598 C CA . TYR A 1 74 ? 3.728 4.514 -5.456 1.00 98.12 74 TYR A CA 1
ATOM 599 C C . TYR A 1 74 ? 4.738 4.333 -4.322 1.00 98.12 74 TYR A C 1
ATOM 601 O O . TYR A 1 74 ? 5.586 5.196 -4.128 1.00 98.12 74 TYR A O 1
ATOM 609 N N . ALA A 1 75 ? 4.705 3.209 -3.607 1.00 98.06 75 ALA A N 1
ATOM 610 C CA . ALA A 1 75 ? 5.716 2.895 -2.602 1.00 98.06 75 ALA A CA 1
ATOM 611 C C . ALA A 1 75 ? 7.096 2.690 -3.247 1.00 98.06 75 ALA A C 1
ATOM 613 O O . ALA A 1 75 ? 8.112 3.125 -2.704 1.00 98.06 75 ALA A O 1
ATOM 614 N N . VAL A 1 76 ? 7.144 2.066 -4.430 1.00 98.38 76 VAL A N 1
ATOM 615 C CA . VAL A 1 76 ? 8.389 1.919 -5.199 1.00 98.38 76 VAL A CA 1
ATOM 616 C C . VAL A 1 76 ? 8.880 3.273 -5.702 1.00 98.38 76 VAL A C 1
ATOM 618 O O . VAL A 1 76 ? 10.074 3.553 -5.592 1.00 98.38 76 VAL A O 1
ATOM 621 N N . MET A 1 77 ? 7.983 4.140 -6.182 1.00 98.38 77 MET A N 1
ATOM 622 C CA . MET A 1 77 ? 8.338 5.525 -6.523 1.00 98.38 77 MET A CA 1
ATOM 623 C C . MET A 1 77 ? 8.904 6.269 -5.311 1.00 98.38 77 MET A C 1
ATOM 625 O O . MET A 1 77 ? 9.949 6.902 -5.417 1.00 98.38 77 MET A O 1
ATOM 629 N N . GLU A 1 78 ? 8.272 6.142 -4.144 1.00 97.69 78 GLU A N 1
ATOM 630 C CA . GLU A 1 78 ? 8.727 6.797 -2.918 1.00 97.69 78 GLU A CA 1
ATOM 631 C C . GLU A 1 78 ? 10.128 6.324 -2.508 1.00 97.69 78 GLU A C 1
ATOM 633 O O . GLU A 1 78 ? 10.963 7.145 -2.127 1.00 97.69 78 GLU A O 1
ATOM 638 N N . LYS A 1 79 ? 10.427 5.025 -2.645 1.00 96.94 79 LYS A N 1
ATOM 639 C CA . LYS A 1 79 ? 11.750 4.467 -2.326 1.00 96.94 79 LYS A CA 1
ATOM 640 C C . LYS A 1 79 ? 12.833 4.871 -3.322 1.00 96.94 79 LYS A C 1
ATOM 642 O O . LYS A 1 79 ? 13.954 5.167 -2.925 1.00 96.94 79 LYS A O 1
ATOM 647 N N . THR A 1 80 ? 12.518 4.813 -4.612 1.00 96.94 80 THR A N 1
ATOM 648 C CA . THR A 1 80 ? 13.503 4.962 -5.699 1.00 96.94 80 THR A CA 1
ATOM 649 C C . THR A 1 80 ? 13.650 6.396 -6.189 1.00 96.94 80 THR A C 1
ATOM 651 O O . THR A 1 80 ? 14.635 6.709 -6.850 1.00 96.94 80 THR A O 1
ATOM 654 N N . LYS A 1 81 ? 12.671 7.258 -5.887 1.00 97.06 81 LYS A N 1
ATOM 655 C CA . LYS A 1 81 ? 12.522 8.618 -6.427 1.00 97.06 81 LYS A CA 1
ATOM 656 C C . LYS A 1 81 ? 12.424 8.673 -7.960 1.00 97.06 81 LYS A C 1
ATOM 658 O O . LYS A 1 81 ? 12.609 9.735 -8.547 1.00 97.06 81 LYS A O 1
ATOM 663 N N . MET A 1 82 ? 12.102 7.549 -8.602 1.00 97.69 82 MET A N 1
ATOM 664 C CA . MET A 1 82 ? 11.846 7.463 -10.041 1.00 97.69 82 MET A CA 1
ATOM 665 C C . MET A 1 82 ? 10.425 7.922 -10.385 1.00 97.69 82 MET A C 1
ATOM 667 O O . MET A 1 82 ? 9.504 7.852 -9.565 1.00 97.69 82 MET A O 1
ATOM 671 N N . SER A 1 83 ? 10.227 8.354 -11.630 1.00 97.69 83 SER A N 1
ATOM 672 C CA . SER A 1 83 ? 8.901 8.672 -12.159 1.00 97.69 83 SER A CA 1
ATOM 673 C C . SER A 1 83 ? 8.026 7.420 -12.293 1.00 97.69 83 SER A C 1
ATOM 675 O O . SER A 1 83 ? 8.513 6.293 -12.399 1.00 97.69 83 SER A O 1
ATOM 677 N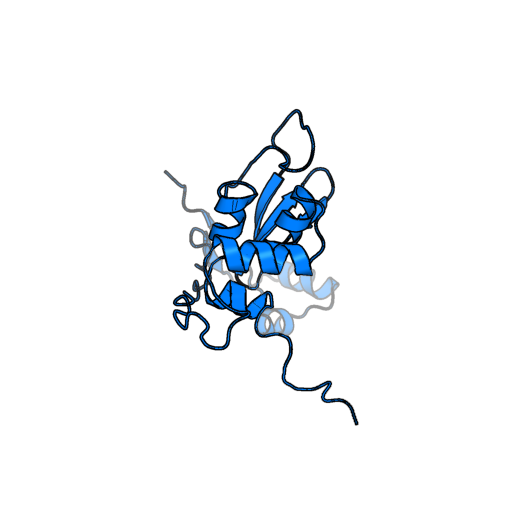 N . TYR A 1 84 ? 6.707 7.617 -12.356 1.00 96.12 84 TYR A N 1
ATOM 678 C CA . TYR A 1 84 ? 5.742 6.523 -12.519 1.00 96.12 84 TYR A CA 1
ATOM 679 C C . TYR A 1 84 ? 6.057 5.654 -13.748 1.00 96.12 84 TYR A C 1
ATOM 681 O O . TYR A 1 84 ? 6.088 4.429 -13.659 1.00 96.12 84 TYR A O 1
ATOM 689 N N . ALA A 1 85 ? 6.378 6.280 -14.885 1.00 94.38 85 ALA A N 1
ATOM 690 C CA . ALA A 1 85 ? 6.709 5.571 -16.120 1.00 94.38 85 ALA A CA 1
ATOM 691 C C . ALA A 1 85 ? 8.003 4.743 -16.009 1.00 94.38 85 ALA A C 1
ATOM 693 O O . ALA A 1 85 ? 8.077 3.642 -16.555 1.00 94.38 85 ALA A O 1
ATOM 694 N N . GLU A 1 86 ? 9.018 5.250 -15.306 1.00 96.44 86 GLU A N 1
ATOM 695 C CA . GLU A 1 86 ? 10.265 4.518 -15.053 1.00 96.44 86 GLU A CA 1
ATOM 696 C C . GLU A 1 86 ? 10.028 3.316 -14.140 1.00 96.44 86 GLU A C 1
ATOM 698 O O . GLU A 1 86 ? 10.492 2.218 -14.447 1.00 96.44 86 GLU A O 1
ATOM 703 N N . VAL A 1 87 ? 9.237 3.490 -13.076 1.00 98.19 87 VAL A N 1
ATOM 704 C CA . VAL A 1 87 ? 8.878 2.398 -12.164 1.00 98.19 87 VAL A CA 1
ATOM 705 C C . VAL A 1 87 ? 8.103 1.300 -12.890 1.00 98.19 87 VAL A C 1
ATOM 707 O O . VAL A 1 87 ? 8.437 0.129 -12.729 1.00 98.19 87 VAL A O 1
ATOM 710 N N . LEU A 1 88 ? 7.124 1.637 -13.740 1.00 96.19 88 LEU A N 1
ATOM 711 C CA . LEU A 1 88 ? 6.403 0.625 -14.523 1.00 96.19 88 LEU A CA 1
ATOM 712 C C . LEU A 1 88 ? 7.349 -0.175 -15.432 1.00 96.19 88 LEU A C 1
ATOM 714 O O . LEU A 1 88 ? 7.249 -1.400 -15.488 1.00 96.19 88 LEU A O 1
ATOM 718 N N . LYS A 1 89 ? 8.293 0.492 -16.112 1.00 95.31 89 LYS A N 1
ATOM 719 C CA . LYS A 1 89 ? 9.296 -0.173 -16.965 1.00 95.31 89 LYS A CA 1
ATOM 720 C C . LYS A 1 89 ? 10.222 -1.079 -16.158 1.00 95.31 89 LYS A C 1
ATOM 722 O O . LYS A 1 89 ? 10.498 -2.196 -16.589 1.00 95.31 89 LYS A O 1
ATOM 727 N N . MET A 1 90 ? 10.673 -0.614 -14.994 1.00 97.12 90 MET A N 1
ATOM 728 C CA . MET A 1 90 ? 11.515 -1.389 -14.084 1.00 97.12 90 MET A CA 1
ATOM 729 C C . MET A 1 90 ? 10.790 -2.653 -13.611 1.00 97.12 90 MET A C 1
ATOM 731 O O . MET A 1 90 ? 11.326 -3.746 -13.756 1.00 97.12 90 MET A O 1
ATOM 735 N N . ILE A 1 91 ? 9.543 -2.527 -13.146 1.00 97.31 91 ILE A N 1
ATOM 736 C CA . ILE A 1 91 ? 8.732 -3.668 -12.697 1.00 97.31 91 ILE A CA 1
ATOM 737 C C . ILE A 1 91 ? 8.476 -4.646 -13.849 1.00 97.31 91 ILE A C 1
ATOM 739 O O . ILE A 1 91 ? 8.652 -5.850 -13.686 1.00 97.31 91 ILE A O 1
ATOM 743 N N . ASN A 1 92 ? 8.104 -4.143 -15.030 1.00 94.44 92 ASN A N 1
ATOM 744 C CA . ASN A 1 92 ? 7.891 -4.970 -16.219 1.00 94.44 92 ASN A CA 1
ATOM 745 C C . ASN A 1 92 ? 9.134 -5.786 -16.597 1.00 94.44 92 ASN A C 1
ATOM 747 O O . ASN A 1 92 ? 9.004 -6.954 -16.962 1.00 94.44 92 ASN A O 1
ATOM 751 N N . LYS A 1 93 ? 10.323 -5.183 -16.487 1.00 94.50 93 LYS A N 1
ATOM 752 C CA . LYS A 1 93 ? 11.602 -5.844 -16.755 1.00 94.50 93 LYS A CA 1
ATOM 753 C C . LYS A 1 93 ? 11.949 -6.871 -15.676 1.00 94.50 93 LYS A C 1
ATOM 755 O O . LYS A 1 93 ? 12.238 -8.012 -16.009 1.00 94.50 93 LYS A O 1
ATOM 760 N N . ASP A 1 94 ? 11.903 -6.481 -14.406 1.00 96.75 94 ASP A N 1
ATOM 761 C CA . ASP A 1 94 ? 12.356 -7.313 -13.284 1.00 96.75 94 ASP A CA 1
ATOM 762 C C . ASP A 1 94 ? 11.464 -8.533 -13.027 1.00 96.75 94 ASP A C 1
ATOM 764 O O . ASP A 1 94 ? 11.941 -9.530 -12.487 1.00 96.75 94 ASP A O 1
ATOM 768 N N . PHE A 1 95 ? 10.179 -8.446 -13.382 1.00 94.00 95 PHE A N 1
ATOM 769 C CA . PHE A 1 95 ? 9.226 -9.560 -13.343 1.00 94.00 95 PHE A CA 1
ATOM 770 C C . PHE A 1 95 ? 9.022 -10.224 -14.713 1.00 94.00 95 PHE A C 1
ATOM 772 O O . PHE A 1 95 ? 8.162 -11.092 -14.843 1.00 94.00 95 PHE A O 1
ATOM 779 N N . GLU A 1 96 ? 9.786 -9.813 -15.730 1.00 92.31 96 GLU A N 1
ATOM 780 C CA . GLU A 1 96 ? 9.765 -10.379 -17.084 1.00 92.31 96 GLU A CA 1
ATOM 781 C C . GLU A 1 96 ? 8.358 -10.442 -17.722 1.00 92.31 96 GLU A C 1
ATOM 783 O O . GLU A 1 96 ? 8.008 -11.400 -18.412 1.00 92.31 96 GLU A O 1
ATOM 788 N N . LEU A 1 97 ? 7.533 -9.407 -17.519 1.00 89.25 97 LEU A N 1
ATOM 789 C CA . LEU A 1 97 ? 6.121 -9.393 -17.940 1.00 89.25 97 LEU A CA 1
ATOM 790 C C . LEU A 1 97 ? 5.930 -9.138 -19.447 1.00 89.25 97 LEU A C 1
ATOM 792 O O . LEU A 1 97 ? 4.913 -9.541 -20.022 1.00 89.25 97 LEU A O 1
ATOM 796 N N . ARG A 1 98 ? 6.911 -8.486 -20.090 1.00 88.06 98 ARG A N 1
ATOM 797 C CA . ARG A 1 98 ? 6.967 -8.193 -21.540 1.00 88.06 98 ARG A CA 1
ATOM 798 C C . ARG A 1 98 ? 5.769 -7.392 -22.079 1.00 88.06 98 ARG A C 1
ATOM 800 O O . ARG A 1 98 ? 5.402 -7.534 -23.245 1.00 88.06 98 ARG A O 1
ATOM 807 N N . LEU A 1 99 ? 5.166 -6.545 -21.243 1.00 84.88 99 LEU A N 1
ATOM 808 C CA . LEU A 1 99 ? 3.986 -5.721 -21.556 1.00 84.88 99 LEU A CA 1
ATOM 809 C C . LEU A 1 99 ? 4.257 -4.593 -22.558 1.00 84.88 99 LEU A C 1
ATOM 811 O O . LEU A 1 99 ? 3.340 -3.916 -22.992 1.00 84.88 99 LEU A O 1
ATOM 815 N N . ASP A 1 100 ? 5.505 -4.355 -22.916 1.00 79.00 100 ASP A N 1
ATOM 816 C CA . ASP A 1 100 ? 5.953 -3.373 -23.901 1.00 79.00 100 ASP A CA 1
ATOM 817 C C . ASP A 1 100 ? 6.298 -4.010 -25.257 1.00 79.00 100 ASP A C 1
ATOM 819 O O . ASP A 1 100 ? 6.808 -3.337 -26.152 1.00 79.00 100 ASP A O 1
ATOM 823 N N . THR A 1 101 ? 6.011 -5.304 -25.426 1.00 75.94 101 THR A N 1
ATOM 824 C CA . THR A 1 101 ? 6.320 -6.065 -26.642 1.00 75.94 101 THR A CA 1
ATOM 825 C C . THR A 1 101 ? 5.054 -6.540 -27.355 1.00 75.94 101 THR A C 1
ATOM 827 O O . THR A 1 101 ? 3.979 -6.607 -26.763 1.00 75.94 101 THR A O 1
ATOM 830 N N . LEU A 1 102 ? 5.189 -6.929 -28.628 1.00 67.12 102 LEU A N 1
ATOM 831 C CA . LEU A 1 102 ? 4.094 -7.507 -29.423 1.00 67.12 102 LEU A CA 1
ATOM 832 C C . LEU A 1 102 ? 3.598 -8.865 -28.885 1.00 67.12 102 LEU A C 1
ATOM 834 O O . LEU A 1 102 ? 2.508 -9.292 -29.247 1.00 67.12 102 LEU A O 1
ATOM 838 N N . ASN A 1 103 ? 4.377 -9.523 -28.014 1.00 63.47 103 ASN A N 1
ATOM 839 C CA . ASN A 1 103 ? 4.074 -10.831 -27.431 1.00 63.47 103 ASN A CA 1
ATOM 840 C C . ASN A 1 103 ? 4.135 -10.766 -25.891 1.00 63.47 103 ASN A C 1
ATOM 842 O O . ASN A 1 103 ? 5.078 -11.300 -25.290 1.00 63.47 103 ASN A O 1
ATOM 846 N N . PRO A 1 104 ? 3.167 -10.106 -25.229 1.00 64.50 104 PRO A N 1
ATOM 847 C CA . PRO A 1 104 ? 3.132 -10.040 -23.774 1.00 64.50 104 PRO A CA 1
ATOM 848 C C . PRO A 1 104 ? 2.939 -11.432 -23.164 1.00 64.50 104 PRO A C 1
ATOM 850 O O . PRO A 1 104 ? 2.296 -12.309 -23.746 1.00 64.50 104 PRO A O 1
ATOM 853 N N . VAL A 1 105 ? 3.456 -11.642 -21.950 1.00 65.75 105 VAL A N 1
ATOM 854 C CA . VAL A 1 105 ? 3.174 -12.877 -21.207 1.00 65.75 105 VAL A CA 1
ATOM 855 C C . VAL A 1 105 ? 1.674 -12.917 -20.912 1.00 65.75 105 VAL A C 1
ATOM 857 O O . VAL A 1 105 ? 1.163 -12.057 -20.202 1.00 65.75 105 VAL A O 1
ATOM 860 N N . ASN A 1 106 ? 0.943 -13.899 -21.440 1.00 65.38 106 ASN A N 1
ATOM 861 C CA . ASN A 1 106 ? -0.515 -14.009 -21.252 1.00 65.38 106 ASN A CA 1
ATOM 862 C C . ASN A 1 106 ? -0.927 -14.727 -19.961 1.00 65.38 106 ASN A C 1
ATOM 864 O O . ASN A 1 106 ? -2.113 -14.947 -19.726 1.00 65.38 106 ASN A O 1
ATOM 868 N N . LYS A 1 107 ? 0.034 -15.084 -19.104 1.00 71.44 107 LYS A N 1
ATOM 869 C CA . LYS A 1 107 ? -0.252 -15.711 -17.816 1.00 71.44 107 LYS A CA 1
ATOM 870 C C . LYS A 1 107 ? -0.784 -14.664 -16.836 1.00 71.44 107 LYS A C 1
ATOM 872 O O . LYS A 1 107 ? -0.028 -14.045 -16.092 1.00 71.44 107 LYS A O 1
ATOM 877 N N . VAL A 1 108 ? -2.092 -14.445 -16.887 1.00 72.69 108 VAL A N 1
ATOM 878 C CA . VAL A 1 108 ? -2.841 -13.687 -15.883 1.00 72.69 108 VAL A CA 1
ATOM 879 C C . VAL A 1 108 ? -2.865 -14.519 -14.600 1.00 72.69 108 VAL A C 1
ATOM 881 O O . VAL A 1 108 ? -3.026 -15.740 -14.654 1.00 72.69 108 VAL A O 1
ATOM 884 N N . ARG A 1 109 ? -2.654 -13.883 -13.446 1.00 74.19 109 ARG A N 1
ATOM 885 C CA . ARG A 1 109 ? -2.815 -14.560 -12.157 1.00 74.19 109 ARG A CA 1
ATOM 886 C C . ARG A 1 109 ? -4.288 -14.891 -11.958 1.00 74.19 109 ARG A C 1
ATOM 888 O O . ARG A 1 109 ? -5.147 -14.067 -12.266 1.00 74.19 109 ARG A O 1
ATOM 895 N N . GLU A 1 110 ? -4.584 -16.053 -11.391 1.00 67.00 110 GLU A N 1
ATOM 896 C CA . GLU A 1 110 ? -5.923 -16.297 -10.864 1.00 67.00 110 GLU A CA 1
ATOM 897 C C . GLU A 1 110 ? -6.181 -15.263 -9.766 1.00 67.00 110 GLU A C 1
ATOM 899 O O . GLU A 1 11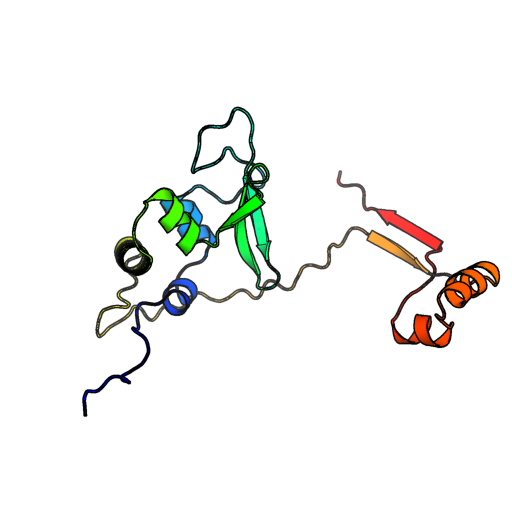0 ? -5.511 -15.237 -8.729 1.00 67.00 110 GLU A O 1
ATOM 904 N N . LEU A 1 111 ? -7.099 -14.335 -10.035 1.00 58.66 111 LEU A N 1
ATOM 905 C CA . LEU A 1 111 ? -7.570 -13.407 -9.024 1.00 58.66 111 LEU A CA 1
ATOM 906 C C . LEU A 1 111 ? -8.394 -14.229 -8.042 1.00 58.66 111 LEU A C 1
ATOM 908 O O . LEU A 1 111 ? -9.562 -14.515 -8.292 1.00 58.66 111 LEU A O 1
ATOM 912 N N . GLN A 1 112 ? -7.779 -14.624 -6.930 1.00 52.59 112 GLN A N 1
ATOM 913 C CA . GLN A 1 112 ? -8.553 -15.088 -5.795 1.00 52.59 112 GLN A CA 1
ATOM 914 C C . GLN A 1 112 ? -9.338 -13.885 -5.289 1.00 52.59 112 GLN A C 1
ATOM 916 O O . GLN A 1 112 ? -8.781 -12.956 -4.701 1.00 52.59 112 GLN A O 1
ATOM 921 N N . ILE A 1 113 ? -10.632 -13.875 -5.598 1.00 52.69 113 ILE A N 1
ATOM 922 C CA . ILE A 1 113 ? -11.586 -13.058 -4.869 1.00 52.69 113 ILE A CA 1
ATOM 923 C C . ILE A 1 113 ? -11.522 -13.624 -3.457 1.00 52.69 113 ILE A C 1
ATOM 925 O O . ILE A 1 113 ? -12.079 -14.684 -3.183 1.00 52.69 113 ILE A O 1
ATOM 929 N N . GLU A 1 114 ? -10.751 -12.979 -2.584 1.00 50.47 114 GLU A N 1
ATOM 930 C CA . GLU A 1 114 ? -10.903 -13.227 -1.163 1.00 50.47 114 GLU A CA 1
ATOM 931 C C . GLU A 1 114 ? -12.330 -12.803 -0.846 1.00 50.47 114 GLU A C 1
ATOM 933 O O . GLU A 1 114 ? -12.633 -11.611 -0.763 1.00 50.47 114 GLU A O 1
ATOM 938 N N . GLU A 1 115 ? -13.224 -13.789 -0.726 1.00 49.06 115 GLU A N 1
ATOM 939 C CA . GLU A 1 115 ? -14.437 -13.612 0.050 1.00 49.06 115 GLU A CA 1
ATOM 940 C C . GLU A 1 115 ? -13.984 -12.929 1.330 1.00 49.06 115 GLU A C 1
ATOM 942 O O . GLU A 1 115 ? -13.085 -13.428 2.018 1.00 49.06 115 GLU A O 1
ATOM 947 N N . THR A 1 116 ? -14.513 -11.733 1.588 1.00 50.59 116 THR A N 1
ATOM 948 C CA . THR A 1 116 ? -14.269 -11.040 2.843 1.00 50.59 116 THR A CA 1
ATOM 949 C C . THR A 1 116 ? -14.650 -12.033 3.917 1.00 50.59 116 THR A C 1
ATOM 951 O O . THR A 1 116 ? -15.842 -12.262 4.128 1.00 50.59 116 THR 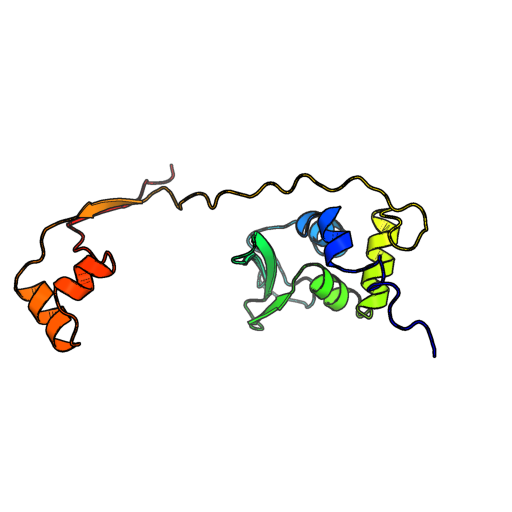A O 1
ATOM 954 N N . LYS A 1 117 ? -13.658 -12.689 4.533 1.00 49.69 117 LYS A N 1
ATOM 955 C CA . LYS A 1 117 ? -13.925 -13.564 5.661 1.00 49.69 117 LYS A CA 1
ATOM 956 C C . LYS A 1 117 ? -14.700 -12.674 6.620 1.00 49.69 117 LYS A C 1
ATOM 958 O O . LYS A 1 117 ? -14.151 -11.635 7.010 1.00 49.69 117 LYS A O 1
ATOM 963 N N . PRO A 1 118 ? -15.966 -12.991 6.943 1.00 52.22 118 PRO A N 1
ATOM 964 C CA . PRO A 1 118 ? -16.609 -12.283 8.025 1.00 52.22 118 PRO A CA 1
ATOM 965 C C . PRO A 1 118 ? -15.646 -12.404 9.203 1.00 52.22 118 PRO A C 1
ATOM 967 O O . PRO A 1 118 ? -14.997 -13.444 9.371 1.00 52.22 118 PRO A O 1
ATOM 970 N N . VAL A 1 119 ? -15.445 -11.299 9.921 1.00 54.97 119 VAL A N 1
ATOM 971 C CA . VAL A 1 119 ? -14.620 -11.251 11.130 1.00 54.97 119 VAL A CA 1
ATOM 972 C C . VAL A 1 119 ? -15.330 -12.130 12.161 1.00 54.97 119 VAL A C 1
ATOM 974 O O . VAL A 1 119 ? -16.059 -11.670 13.033 1.00 54.97 119 VAL A O 1
ATOM 977 N N . ASN A 1 120 ? -15.215 -13.438 11.972 1.00 59.34 120 ASN A N 1
ATOM 978 C CA . ASN A 1 120 ? -15.885 -14.456 12.738 1.00 59.34 120 ASN A CA 1
ATOM 979 C C . ASN A 1 120 ? -15.005 -14.691 13.939 1.00 59.34 120 ASN A C 1
ATOM 981 O O . ASN A 1 120 ? -14.023 -15.413 13.843 1.00 59.34 120 ASN A O 1
ATOM 985 N N . ASN A 1 121 ? -15.358 -14.008 15.020 1.00 62.12 121 ASN A N 1
ATOM 986 C CA . ASN A 1 121 ? -15.227 -14.490 16.390 1.00 62.12 121 ASN A CA 1
ATOM 987 C C . ASN A 1 121 ? -16.190 -13.720 17.313 1.00 62.12 121 ASN A C 1
ATOM 989 O O . ASN A 1 121 ? -15.911 -13.561 18.495 1.00 62.12 121 ASN A O 1
ATOM 993 N N . ILE A 1 122 ? -17.303 -13.198 16.781 1.00 71.25 122 ILE A N 1
ATOM 994 C CA . ILE A 1 122 ? -18.322 -12.517 17.581 1.00 71.25 122 ILE A CA 1
ATOM 995 C C . ILE A 1 122 ? -19.655 -13.226 17.354 1.00 71.25 122 ILE A C 1
ATOM 997 O O . ILE A 1 122 ? -20.213 -13.161 16.260 1.00 71.25 122 ILE A O 1
ATOM 1001 N N . SER A 1 123 ? -20.161 -13.904 18.381 1.00 80.50 123 SER A N 1
ATOM 1002 C CA . SER A 1 123 ? -21.559 -14.339 18.447 1.00 80.50 123 SER A CA 1
ATOM 1003 C C . SER A 1 123 ? -22.337 -13.356 19.317 1.00 80.50 123 SER A C 1
ATOM 1005 O O . SER A 1 123 ? -21.820 -12.825 20.297 1.00 80.50 123 SER A O 1
ATOM 1007 N N . TYR A 1 124 ? -23.583 -13.070 18.954 1.00 84.94 124 TYR A N 1
ATOM 1008 C CA . TYR A 1 124 ? -24.439 -12.171 19.722 1.00 84.94 124 TYR A CA 1
ATOM 1009 C C . TYR A 1 124 ? -25.889 -12.648 19.697 1.00 84.94 124 TYR A C 1
ATOM 1011 O O . TYR A 1 124 ? -26.315 -13.323 18.761 1.00 84.94 124 TYR A O 1
ATOM 1019 N N . SER A 1 125 ? -26.648 -12.287 20.729 1.00 89.38 125 SER A N 1
ATOM 1020 C CA . SER A 1 125 ? -28.101 -12.462 20.764 1.00 89.38 125 SER A CA 1
ATOM 1021 C C . SER A 1 125 ? -28.789 -11.102 20.736 1.00 89.38 125 SER A C 1
ATOM 1023 O O . SER A 1 125 ? -28.324 -10.148 21.363 1.00 89.38 125 SER A O 1
ATOM 1025 N N . ILE A 1 126 ? -29.893 -11.005 19.998 1.00 90.81 126 ILE A N 1
ATOM 1026 C CA . ILE A 1 126 ? -30.717 -9.794 19.919 1.00 90.81 126 ILE A CA 1
ATOM 1027 C C . ILE A 1 126 ? -31.907 -9.897 20.875 1.00 90.81 126 ILE A C 1
ATOM 1029 O O . ILE A 1 126 ? -32.402 -10.992 21.138 1.00 90.81 126 ILE A O 1
ATOM 1033 N N . LYS A 1 127 ? -32.387 -8.753 21.365 1.00 89.44 127 LYS A N 1
ATOM 1034 C CA . LYS A 1 127 ? -33.634 -8.633 22.130 1.00 89.44 127 LYS A CA 1
ATOM 1035 C C . LYS A 1 127 ? -34.604 -7.655 21.454 1.00 89.44 127 LYS A C 1
ATOM 1037 O O . LYS A 1 127 ? -34.160 -6.790 20.694 1.00 89.44 127 LYS A O 1
ATOM 1042 N N . PRO A 1 128 ? -35.915 -7.750 21.743 1.00 89.19 128 PRO A N 1
ATOM 1043 C CA . PRO A 1 128 ? -36.864 -6.693 21.411 1.00 89.19 128 PRO A CA 1
ATOM 1044 C C . PRO A 1 128 ? -36.456 -5.365 22.059 1.00 89.19 128 PRO A C 1
ATOM 1046 O O . PRO A 1 128 ? -35.867 -5.363 23.142 1.00 89.19 128 PRO A O 1
ATOM 1049 N N . TYR A 1 129 ? -36.799 -4.246 21.421 1.00 87.75 129 TYR A N 1
ATOM 1050 C CA . TYR A 1 129 ? -36.557 -2.928 22.004 1.00 87.75 129 TYR A CA 1
ATOM 1051 C C . TYR A 1 129 ? -37.403 -2.725 23.259 1.00 87.75 129 TYR A C 1
ATOM 1053 O O . TYR A 1 129 ? -38.612 -2.968 23.265 1.00 87.75 129 TYR A O 1
ATOM 1061 N N . GLU A 1 130 ? -36.773 -2.212 24.305 1.00 92.06 130 GLU A N 1
ATOM 1062 C CA . GLU A 1 130 ? -37.465 -1.663 25.460 1.00 92.06 130 GLU A CA 1
ATOM 1063 C C . GLU A 1 130 ? -37.931 -0.231 25.172 1.00 92.06 130 GLU A C 1
ATOM 1065 O O . GLU A 1 130 ? -37.335 0.492 24.372 1.00 92.06 130 GLU A O 1
ATOM 1070 N N . LYS A 1 131 ? -38.967 0.222 25.888 1.00 90.62 131 LYS A N 1
ATOM 1071 C CA . LYS A 1 131 ? -39.543 1.565 25.711 1.00 90.62 131 LYS A CA 1
ATOM 1072 C C . LYS A 1 131 ? -38.482 2.675 25.768 1.00 90.62 131 LYS A C 1
ATOM 1074 O O . LYS A 1 131 ? -38.448 3.529 24.894 1.00 90.62 131 LYS A O 1
ATOM 1079 N N . LYS A 1 132 ? -37.561 2.590 26.734 1.00 93.00 132 LYS A N 1
ATOM 1080 C CA . LYS A 1 132 ? -36.454 3.544 26.918 1.00 93.00 132 LYS A CA 1
ATOM 1081 C C . LYS A 1 132 ? -35.493 3.615 25.722 1.00 93.00 132 LYS A C 1
ATOM 1083 O O . LYS A 1 132 ? -34.886 4.649 25.478 1.00 93.00 132 LYS A O 1
ATOM 1088 N N . GLU A 1 133 ? -35.317 2.506 25.003 1.00 90.06 133 GLU A N 1
ATOM 1089 C CA . GLU A 1 133 ? -34.408 2.416 23.855 1.00 90.06 133 GLU A CA 1
ATOM 1090 C C . GLU A 1 133 ? -35.061 3.064 22.635 1.00 90.06 133 GLU A C 1
ATOM 1092 O O . GLU A 1 133 ? -34.404 3.803 21.911 1.00 90.06 133 GLU A O 1
ATOM 1097 N N . ILE A 1 134 ? -36.370 2.862 22.456 1.00 91.44 134 ILE A N 1
ATOM 1098 C CA . ILE A 1 134 ? -37.153 3.576 21.442 1.00 91.44 134 ILE A CA 1
ATOM 1099 C C . ILE A 1 134 ? -37.177 5.078 21.731 1.00 91.44 134 ILE A C 1
ATOM 1101 O O . ILE A 1 134 ? -36.828 5.855 20.850 1.00 91.44 134 ILE A O 1
ATOM 1105 N N . GLU A 1 135 ? -37.478 5.483 22.967 1.00 94.62 135 GLU A N 1
ATOM 1106 C CA . GLU A 1 135 ? -37.473 6.894 23.386 1.00 94.62 135 GLU A CA 1
ATOM 1107 C C . GLU A 1 135 ? -36.104 7.556 23.150 1.00 94.62 135 GLU A C 1
ATOM 1109 O O . GLU A 1 135 ? -36.022 8.704 22.711 1.00 94.62 135 GLU A O 1
ATOM 1114 N N . TYR A 1 136 ? -35.011 6.817 23.375 1.00 94.25 136 TYR A N 1
ATOM 1115 C CA . TYR A 1 136 ? -33.665 7.291 23.062 1.00 94.25 136 TYR A CA 1
ATOM 1116 C C . TYR A 1 136 ? -33.476 7.555 21.562 1.00 94.25 136 TYR A C 1
ATOM 1118 O O . TYR A 1 136 ? -32.879 8.564 21.199 1.00 94.25 136 TYR A O 1
ATOM 1126 N N . TRP A 1 137 ? -33.944 6.677 20.676 1.00 94.12 137 TRP A N 1
ATOM 1127 C CA . TRP A 1 137 ? -33.802 6.878 19.228 1.00 94.12 137 TRP A CA 1
ATOM 1128 C C . TRP A 1 137 ? -34.740 7.967 18.696 1.00 94.12 137 TRP A C 1
ATOM 1130 O O . TRP A 1 137 ? -34.358 8.745 17.816 1.00 94.12 137 TRP A O 1
ATOM 1140 N N . GLU A 1 138 ? -35.928 8.087 19.285 1.00 94.06 138 GLU A N 1
ATOM 1141 C CA . GLU A 1 138 ? -36.913 9.111 18.940 1.00 94.06 138 GLU A CA 1
ATOM 1142 C C . GLU A 1 138 ? -36.393 10.531 19.187 1.00 94.06 138 GLU A C 1
ATOM 1144 O O . GLU A 1 138 ? -36.696 11.422 18.393 1.00 94.06 138 GLU A O 1
ATOM 1149 N N . GLN A 1 139 ? -35.533 10.745 20.192 1.00 96.19 139 GLN A N 1
ATOM 1150 C CA . GLN A 1 139 ? -34.914 12.059 20.436 1.00 96.19 139 GLN A CA 1
ATOM 1151 C C . GLN A 1 139 ? -34.050 12.548 19.252 1.00 96.19 139 GLN A C 1
ATOM 1153 O O . GLN A 1 139 ? -33.823 13.747 19.103 1.00 96.19 139 GLN A O 1
ATOM 1158 N N . TYR A 1 140 ? -33.590 11.628 18.395 1.00 95.38 140 TYR A N 1
ATOM 1159 C CA . TYR A 1 140 ? -32.835 11.914 17.171 1.00 95.38 140 TYR A CA 1
ATOM 1160 C C . TYR A 1 140 ? -33.701 11.817 15.902 1.00 95.38 140 TYR A C 1
ATOM 1162 O O . TYR A 1 140 ? -33.174 11.820 14.791 1.00 95.38 140 TYR A O 1
ATOM 1170 N N . GLY A 1 141 ? -35.027 11.704 16.042 1.00 93.88 141 GLY A N 1
ATOM 1171 C CA . GLY A 1 141 ? -35.956 11.535 14.921 1.00 93.88 141 GLY A CA 1
ATOM 1172 C C . GLY A 1 141 ? -35.912 10.145 14.277 1.00 93.88 141 GLY A C 1
ATOM 1173 O O . GLY A 1 141 ? -36.375 9.971 13.148 1.00 93.88 141 GLY A O 1
ATOM 1174 N N . ILE A 1 142 ? -35.349 9.146 14.963 1.00 94.69 142 ILE A N 1
ATOM 1175 C CA . ILE A 1 142 ? -35.217 7.780 14.454 1.00 94.69 142 ILE A CA 1
ATOM 1176 C C . ILE A 1 142 ? -36.339 6.923 15.045 1.00 94.69 142 ILE A C 1
ATOM 1178 O O . ILE A 1 142 ? -36.352 6.611 16.230 1.00 94.69 142 ILE A O 1
ATOM 1182 N N . THR A 1 143 ? -37.289 6.530 14.196 1.00 92.12 143 THR A N 1
ATOM 1183 C CA . THR A 1 143 ? -38.424 5.683 14.597 1.00 92.12 143 THR A CA 1
ATOM 1184 C C . THR A 1 143 ? -38.054 4.199 14.621 1.00 92.12 143 THR A C 1
ATOM 1186 O O . THR A 1 143 ? -37.123 3.766 13.938 1.00 92.12 143 THR A O 1
ATOM 1189 N N . SER A 1 144 ? -38.850 3.386 15.317 1.00 86.50 144 SER A N 1
ATOM 1190 C CA . SER A 1 144 ? -38.739 1.919 15.296 1.00 86.50 144 SER A CA 1
ATOM 1191 C C . SER A 1 144 ? -38.781 1.331 13.877 1.00 86.50 144 SER A C 1
ATOM 1193 O O . SER A 1 144 ? -38.004 0.432 13.558 1.00 86.50 144 SER A O 1
ATOM 1195 N N . ASN A 1 145 ? -39.608 1.886 12.986 1.00 89.94 145 ASN A N 1
ATOM 1196 C CA . ASN A 1 145 ? -39.640 1.494 11.575 1.00 89.94 145 ASN A CA 1
ATOM 1197 C C . ASN A 1 145 ? -38.315 1.782 10.859 1.00 89.94 145 ASN A C 1
ATOM 1199 O O . ASN A 1 145 ? -37.873 0.976 10.043 1.00 89.94 145 ASN A O 1
ATOM 1203 N N . THR A 1 146 ? -37.665 2.909 11.164 1.00 90.50 146 THR A N 1
ATOM 1204 C CA . THR A 1 146 ? -36.338 3.237 10.627 1.00 90.50 146 THR A CA 1
ATOM 1205 C C . THR A 1 146 ? -35.296 2.235 11.126 1.00 90.50 146 THR A C 1
ATOM 1207 O O . THR A 1 146 ? -34.522 1.718 10.323 1.00 90.50 146 THR A O 1
ATOM 1210 N N . LEU A 1 147 ? -35.312 1.902 12.420 1.00 90.62 147 LEU A N 1
ATOM 1211 C CA . LEU A 1 147 ? -34.390 0.922 13.006 1.00 90.62 147 LEU A CA 1
ATOM 1212 C C . LEU A 1 147 ? -34.531 -0.454 12.343 1.00 90.62 147 LEU A C 1
ATOM 1214 O O . LEU A 1 147 ? -33.534 -1.038 11.924 1.00 90.62 147 LEU A O 1
ATOM 1218 N N . LEU A 1 148 ? -35.767 -0.931 12.166 1.00 86.69 148 LEU A N 1
ATOM 1219 C CA . LEU A 1 148 ? -36.049 -2.206 11.502 1.00 86.69 148 LEU A CA 1
ATOM 1220 C C . LEU A 1 148 ? -35.656 -2.188 10.021 1.00 86.69 148 LEU A C 1
ATOM 1222 O O . LEU A 1 148 ? -35.029 -3.130 9.543 1.00 86.69 148 LEU A O 1
ATOM 1226 N N . LYS A 1 149 ? -35.972 -1.104 9.299 1.00 88.12 149 LYS A N 1
ATOM 1227 C CA . LYS A 1 149 ? -35.641 -0.948 7.874 1.00 88.12 149 LYS A CA 1
ATOM 1228 C C . LYS A 1 149 ? -34.136 -1.034 7.609 1.00 88.12 149 LYS A C 1
ATOM 1230 O O . LYS A 1 149 ? -33.740 -1.549 6.567 1.00 88.12 149 LYS A O 1
ATOM 1235 N N . TYR A 1 150 ? -33.317 -0.524 8.527 1.00 91.31 150 TYR A N 1
ATOM 1236 C CA . TYR A 1 150 ? -31.858 -0.504 8.401 1.00 91.31 150 TYR A CA 1
ATOM 1237 C C . TYR A 1 150 ? -31.149 -1.578 9.246 1.00 91.31 150 TYR A C 1
ATOM 1239 O O . TYR A 1 150 ? -29.926 -1.550 9.347 1.00 91.31 150 TYR A O 1
ATOM 1247 N N . GLY A 1 151 ? -31.887 -2.538 9.821 1.00 88.06 151 GLY A N 1
ATOM 1248 C CA . GLY A 1 151 ? -31.311 -3.690 10.527 1.00 88.06 151 GLY A CA 1
ATOM 1249 C C . GLY A 1 151 ? -30.566 -3.341 11.821 1.00 88.06 151 GLY A C 1
ATOM 1250 O O . GLY A 1 151 ? -29.590 -4.002 12.169 1.00 88.06 151 GLY A O 1
ATOM 1251 N N . VAL A 1 152 ? -30.988 -2.291 12.528 1.00 89.12 152 VAL A N 1
ATOM 1252 C CA . VAL A 1 152 ? -30.363 -1.835 13.779 1.00 89.12 152 VAL A CA 1
ATOM 1253 C C . VAL A 1 152 ? -31.053 -2.493 14.965 1.00 89.12 152 VAL A C 1
ATOM 1255 O O . VAL A 1 152 ? -32.098 -2.014 15.373 1.00 89.12 152 VAL A O 1
ATOM 1258 N N . TYR A 1 153 ? -30.492 -3.549 15.554 1.00 89.31 153 TYR A N 1
ATOM 1259 C CA . TYR A 1 153 ? -31.126 -4.301 16.651 1.00 89.31 153 TYR A CA 1
ATOM 1260 C C . TYR A 1 153 ? -30.551 -3.971 18.034 1.00 89.31 153 TYR A C 1
ATOM 1262 O O . TYR A 1 153 ? -29.378 -3.619 18.164 1.00 89.31 153 TYR A O 1
ATOM 1270 N N . CYS A 1 154 ? -31.353 -4.165 19.085 1.00 87.75 154 CYS A N 1
ATOM 1271 C CA . CYS A 1 154 ? -30.849 -4.162 20.456 1.00 87.75 154 CYS A CA 1
ATOM 1272 C C . CYS A 1 154 ? -30.136 -5.478 20.765 1.00 87.75 154 CYS A C 1
ATOM 1274 O O . CYS A 1 154 ? -30.710 -6.561 20.641 1.00 87.75 154 CYS A O 1
ATOM 1276 N N . VAL A 1 155 ? -28.886 -5.380 21.207 1.00 89.62 155 VAL A N 1
ATOM 1277 C CA . VAL A 1 155 ? -28.072 -6.538 21.573 1.00 89.62 155 VAL A CA 1
ATOM 1278 C C . VAL A 1 155 ? -28.310 -6.889 23.040 1.00 89.62 155 VAL A C 1
ATOM 1280 O O . VAL A 1 155 ? -28.271 -6.024 23.913 1.00 89.62 155 VAL A O 1
ATOM 1283 N N . GLN A 1 156 ? -28.568 -8.164 23.313 1.00 90.12 156 GLN A N 1
ATOM 1284 C CA . GLN A 1 156 ? -28.717 -8.699 24.663 1.00 90.12 156 GLN A CA 1
ATOM 1285 C C . GLN A 1 156 ? -27.390 -9.224 25.206 1.00 90.12 156 GLN A C 1
ATOM 1287 O O . GLN A 1 156 ? -27.063 -8.996 26.367 1.00 90.12 156 GLN A O 1
ATOM 1292 N N . SER A 1 157 ? -26.632 -9.943 24.381 1.00 88.81 157 SER A N 1
ATOM 1293 C CA . SER A 1 157 ? -25.329 -10.475 24.766 1.00 88.81 157 SER A CA 1
ATOM 1294 C C . SER A 1 157 ? -24.388 -10.503 23.572 1.00 88.81 157 SER A C 1
ATOM 1296 O O . SER A 1 157 ? -24.830 -10.659 22.435 1.00 88.81 157 SER A O 1
ATOM 1298 N N . VAL A 1 158 ? -23.095 -10.342 23.847 1.00 88.75 158 VAL A N 1
ATOM 1299 C CA . VAL A 1 158 ? -22.008 -10.477 22.877 1.00 88.75 158 VAL A CA 1
ATOM 1300 C C . VAL A 1 158 ? -20.973 -11.406 23.485 1.00 88.75 158 VAL A C 1
ATOM 1302 O O . VAL A 1 158 ? -20.589 -11.242 24.642 1.00 88.75 158 VAL A O 1
ATOM 1305 N N . GLN A 1 159 ? -20.523 -12.375 22.707 1.00 86.62 159 GLN A N 1
ATOM 1306 C CA . GLN A 1 159 ? -19.452 -13.286 23.056 1.00 86.62 159 GLN A CA 1
ATOM 1307 C C . GLN A 1 159 ? -18.334 -13.095 22.044 1.00 86.62 159 GLN A C 1
ATOM 1309 O O . GLN A 1 159 ? -18.546 -13.186 20.836 1.00 86.62 159 GLN A O 1
ATOM 1314 N N . PHE A 1 160 ? -17.142 -12.839 22.560 1.00 82.75 160 PHE A N 1
ATOM 1315 C CA . PHE A 1 160 ? -15.921 -12.834 21.777 1.00 82.75 160 PHE A CA 1
ATOM 1316 C C . PHE A 1 160 ? -15.300 -14.219 21.921 1.00 82.75 160 PHE A C 1
ATOM 1318 O O . PHE A 1 160 ? -15.129 -14.698 23.044 1.00 82.75 160 PHE A O 1
ATOM 1325 N N . ALA A 1 161 ? -14.992 -14.893 20.817 1.00 72.81 161 ALA A N 1
ATOM 1326 C CA . ALA A 1 161 ? -14.244 -16.136 20.907 1.00 72.81 161 ALA A CA 1
ATOM 1327 C C . ALA A 1 161 ? -12.846 -15.799 21.440 1.00 72.81 161 ALA A C 1
ATOM 1329 O O . ALA A 1 161 ? -12.097 -15.044 20.815 1.00 72.81 161 ALA A O 1
ATOM 1330 N N . ASN A 1 162 ? -12.520 -16.325 22.619 1.00 55.41 162 ASN A N 1
ATOM 1331 C CA . ASN A 1 162 ? -11.186 -16.200 23.182 1.00 55.41 162 ASN A CA 1
ATOM 1332 C C . ASN A 1 162 ? -10.221 -16.970 22.281 1.00 55.41 162 ASN A C 1
ATOM 1334 O O . ASN A 1 162 ? -10.276 -18.198 22.212 1.00 55.41 162 ASN A O 1
ATOM 1338 N N . SER A 1 163 ? -9.348 -16.245 21.588 1.00 51.28 163 SER A N 1
ATOM 1339 C CA . SER A 1 163 ? -8.187 -16.827 20.925 1.00 51.28 163 SER A CA 1
ATOM 1340 C C . SER A 1 163 ? -7.320 -17.493 22.000 1.00 51.28 163 SER A C 1
ATOM 1342 O O . SER A 1 163 ? -6.729 -16.791 22.820 1.00 51.28 163 SER A O 1
ATOM 1344 N N . SER A 1 164 ? -7.322 -18.827 22.044 1.00 41.66 164 SER A N 1
ATOM 1345 C CA . SER A 1 164 ? -6.334 -19.619 22.794 1.00 41.66 164 SER A CA 1
ATOM 1346 C C . SER A 1 164 ? -5.081 -19.815 21.953 1.00 41.66 164 SER A C 1
ATOM 1348 O O . SER A 1 164 ? -5.238 -19.945 20.716 1.00 41.66 164 SER A O 1
#

Secondary structure (DSSP, 8-state):
-----S-S-S-SHHHHHTTS-HHHHHHHHT----S-B--SSS--SS--EEEEE-TTS-EEEEETTT--EEEHHHHHHHHH---HHHHHHHHHHHTT--TTSSS------------------EEEEEEPPPHHHHHHHHTTT--HHHHHHTT-PEEEEEEE----

Sequence (164 aa):
MKGKDLFESILNEQNILLRISDEQIFSRYICKVQNSLSSPFRVDKKNSCGFYKNNKGRYILHDFSTGQSWGAIYAVMEKTKMSYAEVLKMINKDFELRLDTLNPVNKVRELQIEETKPVNNISYSIKPYEKKEIEYWEQYGITSNTLLKYGVY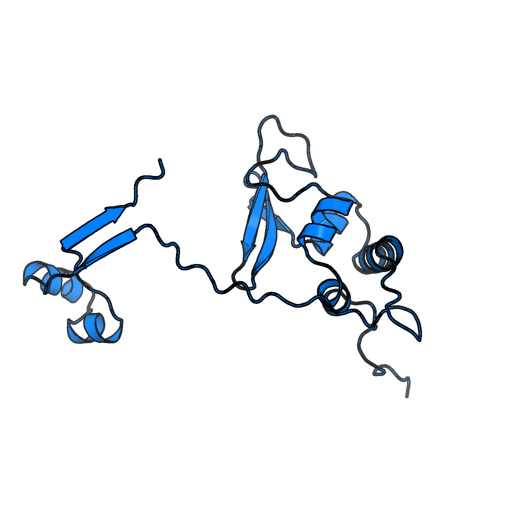CVQSVQFANSS

pLDDT: mean 84.83, std 16.57, range [35.0, 98.38]

Foldseek 3Di:
DDCPDPDDQLLDPVNLCQADALQVLCVVQQNHADAWDCDSQDDDPGTQWHWDADPVRFIWIAGNVVRDIDGSLVVNCSNPVDDSVVSSVVSCVVVVQCSNDPDGDPPGDPPPPPPPPPPPFKDWDFDDDDPVRQVVCVVVVQHPVNCVVVVNTHTPDIGGRDDD